Protein AF-A0A534SNC3-F1 (afdb_monomer)

Mean predicted aligned error: 3.86 Å

Solvent-accessible surface area (backbone atoms only — not comparable to full-atom values): 4664 Å² total; per-residue (Å²): 134,88,79,83,81,87,84,82,89,84,82,66,84,92,72,76,92,67,95,61,62,81,93,30,65,75,78,72,50,91,49,70,68,60,54,46,47,65,70,77,43,96,79,86,87,81,76,67,35,10,61,77,67,76,38,61,82,86,39,79,56,78,94,128

Sequence (64 aa):
MTTSQPVILVILDGFGINPRKEGNAIAHASTPNLDALLRDYPNSRMSMSGLDVGLPAGQMGNSE

Radius of gyration: 15.81 Å; Cα contacts (8 Å, |Δi|>4): 28; chains: 1; bounding box: 26×31×48 Å

Foldseek 3Di:
DDDDDDDDDDDDPPDDDDPDPVVDPNNVDDDPPVVCCPVPHDDDDDDQDDVSVPHHPPGGHDPD

Structure (mmCIF, N/CA/C/O backbone):
data_AF-A0A534SNC3-F1
#
_entry.id   AF-A0A534SNC3-F1
#
loop_
_atom_site.group_PDB
_atom_site.id
_atom_site.type_symbol
_atom_site.label_atom_id
_atom_site.label_alt_id
_atom_site.label_comp_id
_atom_site.label_asym_id
_atom_site.label_entity_id
_atom_site.label_seq_id
_atom_site.pdbx_PDB_ins_code
_atom_site.Cartn_x
_atom_site.Cartn_y
_atom_site.Cartn_z
_atom_site.occupancy
_atom_site.B_iso_or_eq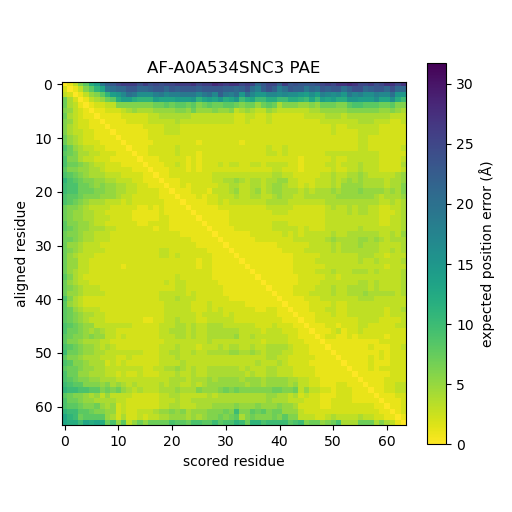uiv
_atom_site.auth_seq_id
_atom_site.auth_comp_id
_atom_site.auth_asym_id
_atom_site.auth_atom_id
_atom_site.pdbx_PDB_model_num
ATOM 1 N N . MET A 1 1 ? -15.169 9.531 33.968 1.00 55.66 1 MET A N 1
ATOM 2 C CA . MET A 1 1 ? -13.929 9.757 33.197 1.00 55.66 1 MET A CA 1
ATOM 3 C C . MET A 1 1 ? -14.242 9.444 31.748 1.00 55.66 1 MET A C 1
ATOM 5 O O . MET A 1 1 ? -14.657 8.326 31.480 1.00 55.66 1 MET A O 1
ATOM 9 N N . THR A 1 2 ? -14.152 10.413 30.842 1.00 69.62 2 THR A N 1
ATOM 10 C CA . THR A 1 2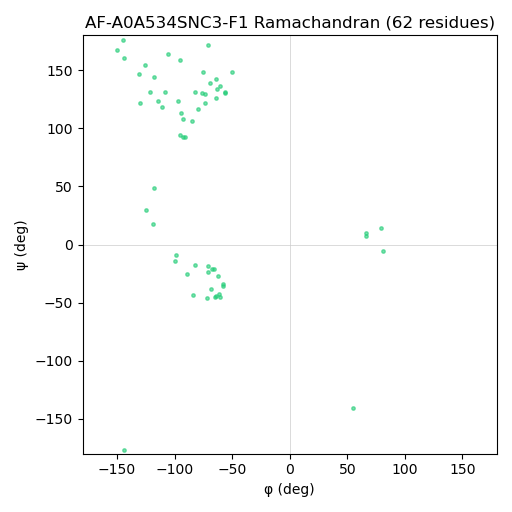 ? -14.287 10.147 29.405 1.00 69.62 2 THR A CA 1
ATOM 11 C C . THR A 1 2 ? -12.959 9.591 28.910 1.00 69.62 2 THR A C 1
ATOM 13 O O . THR A 1 2 ? -11.935 10.263 29.016 1.00 69.62 2 THR A O 1
ATOM 16 N N . THR A 1 3 ? -12.951 8.351 28.435 1.00 79.56 3 THR A N 1
ATOM 17 C CA . THR A 1 3 ? -11.776 7.760 27.796 1.00 79.56 3 THR A CA 1
ATOM 18 C C . THR A 1 3 ? -11.607 8.370 26.410 1.00 79.56 3 THR A C 1
ATOM 20 O O . THR A 1 3 ? -12.514 8.301 25.582 1.00 79.56 3 THR A O 1
ATOM 23 N N . SER A 1 4 ? -10.454 8.985 26.152 1.00 86.31 4 SER A N 1
ATOM 24 C CA . SER A 1 4 ? -10.102 9.432 24.803 1.00 86.31 4 SER A CA 1
ATOM 25 C C . SER A 1 4 ? -9.980 8.223 23.878 1.00 86.31 4 SER A C 1
ATOM 27 O O . SER A 1 4 ? -9.340 7.233 24.234 1.00 86.31 4 SER A O 1
ATOM 29 N N . GLN A 1 5 ? -10.582 8.304 22.693 1.00 91.25 5 GLN A N 1
ATOM 30 C CA . GLN A 1 5 ? -10.419 7.310 21.635 1.00 91.25 5 GLN A CA 1
ATOM 31 C C . GLN A 1 5 ? -9.274 7.765 20.722 1.00 91.25 5 GLN A C 1
ATOM 33 O O . GLN A 1 5 ? -9.430 8.769 20.025 1.00 91.25 5 GLN A O 1
ATOM 38 N N . PRO A 1 6 ? -8.105 7.104 20.754 1.00 94.06 6 PRO A N 1
ATOM 39 C CA . PRO A 1 6 ? -6.976 7.520 19.937 1.00 94.06 6 PRO A CA 1
ATOM 40 C C . PRO A 1 6 ? -7.259 7.263 18.454 1.00 94.06 6 PRO A C 1
ATOM 42 O O . PRO A 1 6 ? -7.776 6.212 1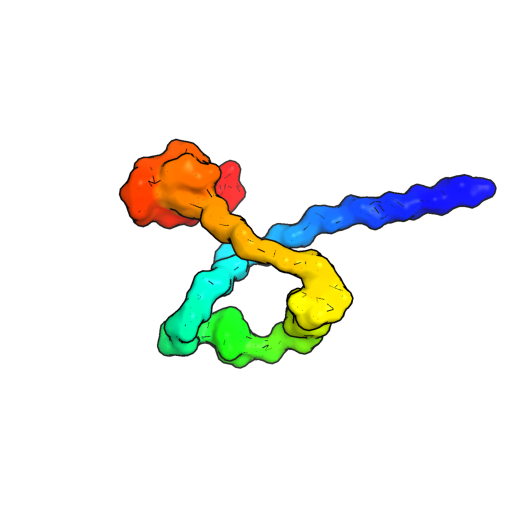8.080 1.00 94.06 6 PRO A O 1
ATOM 45 N N . VAL A 1 7 ? -6.858 8.214 17.615 1.00 96.12 7 VAL A N 1
ATOM 46 C CA . VAL A 1 7 ? -6.793 8.060 16.159 1.00 96.12 7 VAL A CA 1
ATOM 47 C C . VAL A 1 7 ? -5.320 7.990 15.778 1.00 96.12 7 VAL A C 1
ATOM 49 O O . VAL A 1 7 ? -4.526 8.810 16.237 1.00 96.12 7 VAL A O 1
ATOM 52 N N . ILE A 1 8 ? -4.953 6.995 14.971 1.00 96.56 8 ILE A N 1
ATOM 53 C CA . ILE A 1 8 ? -3.563 6.725 14.594 1.00 96.56 8 ILE A CA 1
ATOM 54 C C . ILE A 1 8 ? -3.445 6.804 13.073 1.00 96.56 8 ILE A C 1
ATOM 56 O O . ILE A 1 8 ? -4.220 6.172 12.358 1.00 96.56 8 ILE A O 1
ATOM 60 N N . LEU A 1 9 ? -2.449 7.550 12.594 1.00 97.31 9 LEU A N 1
ATOM 61 C CA . LEU A 1 9 ? -1.974 7.483 11.215 1.00 97.31 9 LEU A CA 1
ATOM 62 C C . LEU A 1 9 ? -0.742 6.573 11.172 1.00 97.31 9 LEU A C 1
ATOM 64 O O . LEU A 1 9 ? 0.228 6.815 11.887 1.00 97.31 9 LEU A O 1
ATOM 68 N N . VAL A 1 10 ? -0.787 5.533 10.340 1.00 97.19 10 VAL A N 1
ATOM 69 C CA . VAL A 1 10 ? 0.334 4.610 10.116 1.00 97.19 10 VAL A CA 1
ATOM 70 C C . VAL A 1 10 ? 0.802 4.760 8.674 1.00 97.19 10 VAL A C 1
ATOM 72 O O . VAL A 1 10 ? 0.009 4.584 7.752 1.00 97.19 10 VAL A O 1
ATOM 75 N N . ILE A 1 11 ? 2.086 5.069 8.484 1.00 96.38 11 ILE A N 1
ATOM 76 C CA . ILE A 1 11 ? 2.722 5.184 7.168 1.00 96.38 11 ILE A CA 1
ATOM 77 C C . ILE A 1 11 ? 3.701 4.021 7.018 1.00 96.38 1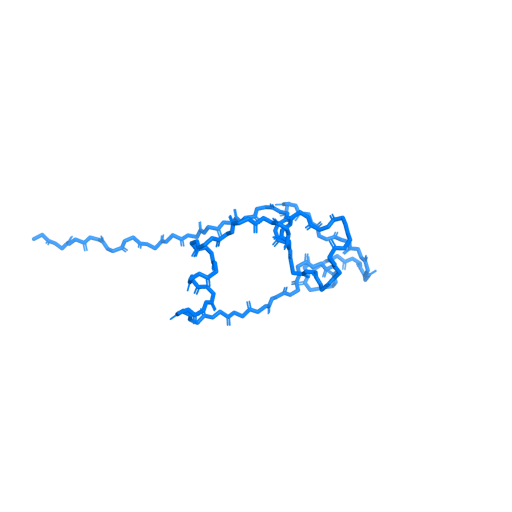1 ILE A C 1
ATOM 79 O O . ILE A 1 11 ? 4.643 3.889 7.799 1.00 96.38 11 ILE A O 1
ATOM 83 N N . LEU A 1 12 ? 3.461 3.168 6.024 1.00 96.56 12 LEU A N 1
ATOM 84 C CA . LEU A 1 12 ? 4.398 2.124 5.617 1.00 96.56 12 LEU A CA 1
ATOM 85 C C . LEU A 1 12 ? 5.270 2.692 4.491 1.00 96.56 12 LEU A C 1
ATOM 87 O O . LEU A 1 12 ? 4.869 2.674 3.328 1.00 96.56 12 LEU A O 1
ATOM 91 N N . ASP A 1 13 ? 6.426 3.254 4.846 1.00 96.38 13 ASP A N 1
ATOM 92 C CA . ASP A 1 13 ? 7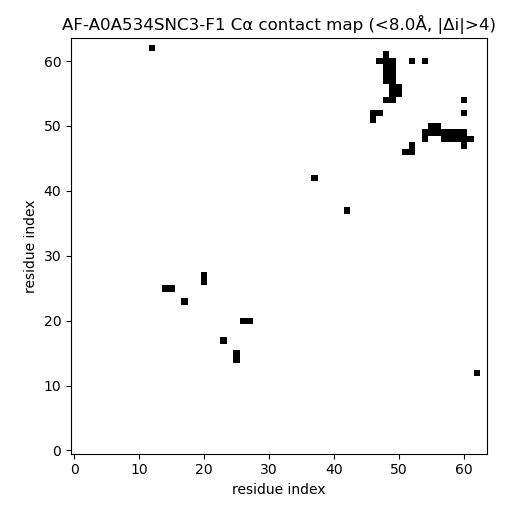.318 3.899 3.874 1.00 96.38 13 ASP A CA 1
ATOM 93 C C . ASP A 1 13 ? 7.793 2.895 2.804 1.00 96.38 13 ASP A C 1
ATOM 95 O O . ASP A 1 13 ? 8.099 1.737 3.101 1.00 96.38 13 ASP A O 1
ATOM 99 N N . GLY A 1 14 ? 7.787 3.317 1.539 1.00 95.06 14 GLY A N 1
ATOM 100 C CA . GLY A 1 14 ? 8.113 2.470 0.391 1.00 95.06 14 GLY A CA 1
ATOM 101 C C . GLY A 1 14 ? 7.121 1.330 0.105 1.00 95.06 14 GLY A C 1
ATOM 102 O O . GLY A 1 14 ? 7.413 0.471 -0.731 1.00 95.06 14 GLY A O 1
ATOM 103 N N . PHE A 1 15 ? 5.952 1.291 0.758 1.00 96.50 15 PHE A N 1
ATOM 104 C CA . PHE A 1 15 ? 4.961 0.228 0.569 1.00 96.50 15 PHE A CA 1
ATOM 105 C C . PHE A 1 15 ? 3.942 0.575 -0.529 1.00 96.50 15 PHE A C 1
ATOM 107 O O . PHE A 1 15 ? 2.913 1.205 -0.284 1.00 96.50 15 PHE A O 1
ATOM 114 N N . GLY A 1 16 ? 4.230 0.158 -1.764 1.00 95.25 16 GLY A N 1
ATOM 115 C CA . GLY A 1 16 ? 3.394 0.429 -2.938 1.00 95.25 16 GLY A CA 1
ATOM 116 C C . GLY A 1 16 ? 2.587 -0.770 -3.450 1.00 95.25 16 GLY A C 1
ATOM 117 O O . GLY A 1 16 ? 2.887 -1.929 -3.169 1.00 95.25 16 GLY A O 1
ATOM 118 N N . ILE A 1 17 ? 1.581 -0.489 -4.284 1.00 95.50 17 ILE A N 1
ATOM 119 C CA . ILE A 1 17 ? 0.806 -1.512 -5.000 1.00 95.50 17 ILE A CA 1
ATOM 120 C C . ILE A 1 17 ? 1.416 -1.710 -6.388 1.00 95.50 17 ILE A C 1
ATOM 122 O O . ILE A 1 17 ? 1.339 -0.828 -7.241 1.00 95.50 17 ILE A O 1
ATOM 126 N N . ASN A 1 18 ? 1.988 -2.888 -6.634 1.00 94.56 18 ASN A N 1
ATOM 127 C CA . ASN A 1 18 ? 2.567 -3.257 -7.925 1.00 94.56 18 ASN A CA 1
ATOM 128 C C . ASN A 1 18 ? 2.040 -4.635 -8.371 1.00 94.56 18 ASN A C 1
ATOM 130 O O . ASN A 1 18 ? 2.241 -5.614 -7.650 1.00 94.56 18 ASN A O 1
ATOM 134 N N . PRO A 1 19 ? 1.387 -4.752 -9.546 1.00 94.69 19 PRO A N 1
ATOM 135 C CA . PRO A 1 19 ? 0.874 -6.032 -10.038 1.00 94.69 19 PRO A CA 1
ATOM 136 C C . PRO A 1 19 ? 1.977 -7.005 -10.489 1.00 94.69 19 PRO A C 1
ATOM 138 O O . PRO A 1 19 ? 1.722 -8.205 -10.601 1.00 94.69 19 PRO A O 1
ATOM 141 N N . ARG A 1 20 ? 3.200 -6.527 -10.761 1.00 97.06 20 ARG A N 1
ATOM 142 C CA . ARG A 1 20 ? 4.329 -7.397 -11.117 1.00 97.06 20 ARG A CA 1
ATOM 143 C C . ARG A 1 20 ? 4.857 -8.091 -9.863 1.00 97.06 20 ARG A C 1
ATOM 145 O O . ARG A 1 20 ? 5.123 -7.433 -8.861 1.00 97.06 20 ARG A O 1
ATOM 152 N N . LYS A 1 21 ? 5.022 -9.415 -9.931 1.00 95.44 21 LYS A N 1
ATOM 153 C CA . LYS A 1 21 ? 5.563 -10.229 -8.825 1.00 95.44 21 LYS A CA 1
ATOM 154 C C . LYS A 1 21 ? 7.084 -10.363 -8.856 1.00 95.44 21 LYS A C 1
ATOM 156 O O . LYS A 1 21 ? 7.700 -10.614 -7.826 1.00 95.44 21 LYS A O 1
ATOM 161 N N . GLU A 1 22 ? 7.697 -10.231 -10.025 1.00 97.75 22 GLU A N 1
ATOM 162 C CA . GLU A 1 22 ? 9.151 -10.303 -10.153 1.00 97.75 22 GLU A CA 1
ATOM 163 C C . GLU A 1 22 ? 9.805 -9.145 -9.388 1.00 97.75 22 GLU A C 1
ATOM 165 O O . GLU A 1 22 ? 9.418 -7.990 -9.560 1.00 97.75 22 GLU A O 1
ATOM 170 N N . GLY A 1 23 ? 10.739 -9.466 -8.487 1.00 97.12 23 GLY A N 1
ATOM 171 C CA . GLY A 1 23 ? 11.409 -8.481 -7.631 1.00 97.12 23 GLY A CA 1
ATOM 172 C C . GLY A 1 23 ? 10.513 -7.779 -6.599 1.00 97.12 23 GLY A C 1
ATOM 173 O O . GLY A 1 23 ? 10.964 -6.843 -5.946 1.00 97.12 23 GLY A O 1
ATOM 174 N N . ASN A 1 24 ? 9.254 -8.197 -6.427 1.00 97.88 24 ASN A N 1
ATOM 175 C CA . ASN A 1 24 ? 8.299 -7.516 -5.555 1.00 97.88 24 ASN A CA 1
ATOM 176 C C . ASN A 1 24 ? 8.255 -8.151 -4.160 1.00 97.88 24 ASN A C 1
ATOM 178 O O . ASN A 1 24 ? 7.507 -9.096 -3.919 1.00 97.88 24 ASN A O 1
ATOM 182 N N . ALA A 1 25 ? 9.038 -7.601 -3.233 1.00 97.19 25 ALA A N 1
ATOM 183 C CA . ALA A 1 25 ? 9.097 -8.085 -1.855 1.00 97.19 25 ALA A CA 1
ATOM 184 C C . ALA A 1 25 ? 7.729 -8.065 -1.148 1.00 97.19 25 ALA A C 1
ATOM 186 O O . ALA A 1 25 ? 7.433 -8.985 -0.395 1.00 97.19 25 ALA A O 1
ATOM 187 N N . ILE A 1 26 ? 6.877 -7.072 -1.430 1.00 96.69 26 ILE A N 1
ATOM 188 C CA . ILE A 1 26 ? 5.538 -6.958 -0.832 1.00 96.69 26 ILE A CA 1
ATOM 189 C C . ILE A 1 26 ? 4.650 -8.121 -1.277 1.00 96.69 26 ILE A C 1
ATOM 191 O O . ILE A 1 26 ? 3.999 -8.747 -0.451 1.00 96.69 26 ILE A O 1
ATOM 195 N N . ALA A 1 27 ? 4.664 -8.458 -2.570 1.00 96.31 27 ALA A N 1
ATOM 196 C CA . ALA A 1 27 ? 3.864 -9.559 -3.107 1.00 96.31 27 ALA A CA 1
ATOM 197 C C . ALA A 1 27 ? 4.319 -10.949 -2.623 1.00 96.31 27 ALA A C 1
ATOM 199 O O . ALA A 1 27 ? 3.539 -11.898 -2.707 1.00 96.31 27 ALA A O 1
ATOM 200 N N . HIS A 1 28 ? 5.569 -11.078 -2.164 1.00 97.31 28 HIS A N 1
ATOM 201 C CA . HIS A 1 28 ? 6.128 -12.326 -1.622 1.00 97.31 28 HIS A CA 1
ATOM 202 C C . HIS A 1 28 ? 6.124 -12.383 -0.091 1.00 97.31 28 HIS A C 1
ATOM 204 O O . HIS A 1 28 ? 6.420 -13.433 0.478 1.00 97.31 28 HIS A O 1
ATOM 210 N N . ALA A 1 29 ? 5.815 -11.279 0.587 1.00 97.38 29 ALA A N 1
ATOM 211 C CA . ALA A 1 29 ? 5.775 -11.228 2.038 1.00 97.38 29 ALA A CA 1
ATOM 212 C C . ALA A 1 29 ? 4.518 -11.920 2.586 1.00 97.38 29 ALA A C 1
ATOM 214 O O . ALA A 1 29 ? 3.450 -11.897 1.979 1.00 97.38 29 ALA A O 1
ATOM 215 N N . SER A 1 30 ? 4.639 -12.506 3.778 1.00 98.06 30 SER A N 1
ATOM 216 C CA . SER A 1 30 ? 3.479 -12.933 4.564 1.00 98.06 30 SER A CA 1
ATOM 217 C C . SER A 1 30 ? 2.971 -11.737 5.368 1.00 98.06 30 SER A C 1
ATOM 219 O O . SER A 1 30 ? 3.614 -11.328 6.337 1.00 98.06 30 SER A O 1
ATOM 221 N N . THR A 1 31 ? 1.838 -11.160 4.963 1.00 97.44 31 THR A N 1
ATOM 222 C CA . THR A 1 31 ? 1.269 -9.937 5.556 1.00 97.44 31 THR A CA 1
ATOM 223 C C . THR A 1 31 ? -0.114 -10.153 6.184 1.00 97.44 31 THR A C 1
ATOM 225 O O . THR A 1 31 ? -1.005 -9.331 5.984 1.00 97.44 31 THR A O 1
ATOM 228 N N . PR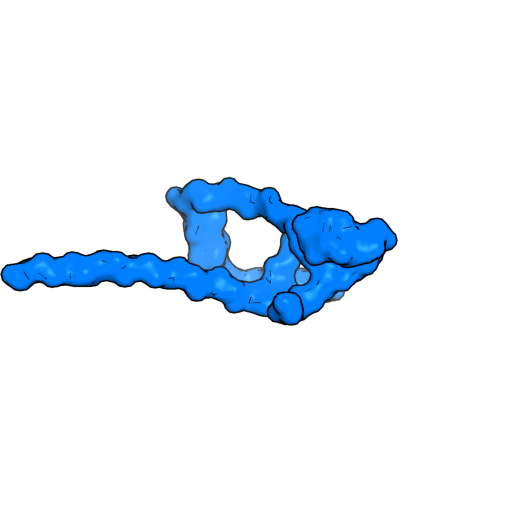O A 1 32 ? -0.325 -11.184 7.029 1.00 98.12 32 PRO A N 1
ATOM 229 C CA . PRO A 1 32 ? -1.664 -11.619 7.440 1.00 98.12 32 PRO A CA 1
ATOM 230 C C . PRO A 1 32 ? -2.496 -10.527 8.128 1.00 98.12 32 PRO A C 1
ATOM 232 O O . PRO A 1 32 ? -3.711 -10.472 7.951 1.00 98.12 32 PRO A O 1
ATOM 235 N N . ASN A 1 33 ? -1.850 -9.633 8.884 1.00 98.25 33 ASN A N 1
ATOM 236 C CA . ASN A 1 33 ? -2.528 -8.521 9.549 1.00 98.25 33 ASN A CA 1
ATOM 237 C C . ASN A 1 33 ? -2.976 -7.447 8.551 1.00 98.25 33 ASN A C 1
ATOM 239 O O . ASN A 1 33 ? -4.112 -6.987 8.616 1.00 98.25 33 ASN A O 1
ATOM 243 N N . LEU A 1 34 ? -2.103 -7.058 7.616 1.00 97.56 34 LEU A N 1
ATOM 244 C CA . LEU A 1 34 ? -2.446 -6.070 6.593 1.00 97.56 34 LEU A CA 1
ATOM 245 C C . LEU A 1 34 ? -3.479 -6.641 5.614 1.00 97.56 34 LEU A C 1
ATOM 247 O O . LEU A 1 34 ? -4.424 -5.945 5.257 1.00 97.56 34 LEU A O 1
ATOM 251 N N . ASP A 1 35 ? -3.356 -7.920 5.261 1.00 97.81 35 ASP A N 1
ATOM 252 C CA . ASP A 1 35 ? -4.306 -8.632 4.406 1.00 97.81 35 ASP A CA 1
ATOM 253 C C . ASP A 1 35 ? -5.700 -8.676 5.042 1.00 97.81 35 ASP A C 1
ATOM 255 O O . ASP A 1 35 ? -6.701 -8.454 4.362 1.00 97.81 35 ASP A O 1
ATOM 259 N N . ALA A 1 36 ? -5.781 -8.929 6.354 1.00 98.56 36 ALA A N 1
ATOM 260 C CA . ALA A 1 36 ? -7.041 -8.876 7.087 1.00 98.56 36 ALA A CA 1
ATOM 261 C C . ALA A 1 36 ? -7.630 -7.460 7.107 1.00 98.56 36 ALA A C 1
ATOM 263 O O . ALA A 1 36 ? -8.810 -7.293 6.813 1.00 98.56 36 ALA A O 1
ATOM 264 N N . LEU A 1 37 ? -6.810 -6.435 7.364 1.00 98.06 37 LEU A N 1
ATOM 265 C CA . LEU A 1 37 ? -7.264 -5.042 7.347 1.00 98.06 37 LEU A CA 1
ATOM 266 C C . LEU A 1 37 ? -7.817 -4.629 5.973 1.00 98.06 37 LEU A C 1
ATOM 268 O O . LEU A 1 37 ? -8.888 -4.032 5.899 1.00 98.06 37 LEU A O 1
ATOM 272 N N . LEU A 1 38 ? -7.122 -4.985 4.889 1.00 96.69 38 LEU A N 1
ATOM 273 C CA . LEU A 1 38 ? -7.539 -4.682 3.514 1.00 96.69 38 LEU A CA 1
ATOM 274 C C . LEU A 1 38 ? -8.762 -5.491 3.054 1.00 96.69 38 LEU A C 1
ATOM 276 O O . LEU A 1 38 ? -9.463 -5.070 2.134 1.00 96.69 38 LEU A O 1
ATOM 280 N N . ARG A 1 39 ? -9.022 -6.655 3.653 1.00 98.00 39 ARG A N 1
ATOM 281 C CA . ARG A 1 39 ? -10.204 -7.472 3.350 1.00 98.00 39 ARG A CA 1
ATOM 282 C C . ARG A 1 39 ? -11.434 -7.017 4.133 1.00 98.00 39 ARG A C 1
ATOM 284 O O . ARG A 1 39 ? -12.522 -6.967 3.566 1.00 98.00 39 ARG A O 1
ATOM 291 N 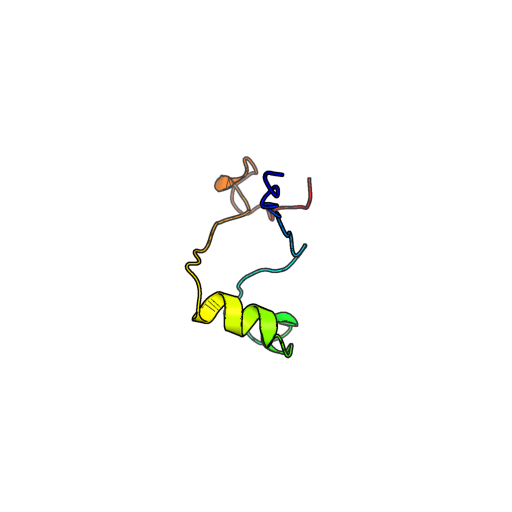N . ASP A 1 40 ? -11.259 -6.716 5.416 1.00 98.62 40 ASP A N 1
ATOM 292 C CA . ASP A 1 40 ? -12.367 -6.602 6.368 1.00 98.62 40 ASP A CA 1
ATOM 293 C C . ASP A 1 40 ? -12.795 -5.143 6.626 1.00 98.62 40 ASP A C 1
ATOM 295 O O . ASP A 1 40 ? -13.886 -4.911 7.148 1.00 98.62 40 ASP A O 1
ATOM 299 N N . TYR A 1 41 ? -11.983 -4.151 6.232 1.00 98.50 41 TYR A N 1
ATOM 300 C CA . TYR A 1 41 ? -12.269 -2.725 6.437 1.00 98.50 41 TYR A CA 1
ATOM 301 C C . TYR A 1 41 ? -12.213 -1.904 5.136 1.00 98.50 41 TYR A C 1
ATOM 303 O O . TYR A 1 41 ? -11.496 -2.266 4.197 1.00 98.50 41 TYR A O 1
ATOM 311 N N . PRO A 1 42 ? -12.936 -0.764 5.063 1.00 98.50 42 PRO A N 1
ATOM 312 C CA . PRO A 1 42 ? -12.888 0.123 3.906 1.00 98.50 42 PRO A CA 1
ATOM 313 C C . PRO A 1 42 ? -11.464 0.586 3.592 1.00 98.50 42 PRO A C 1
ATOM 315 O O . PRO A 1 42 ? -10.748 1.080 4.462 1.00 98.50 42 PRO A O 1
ATOM 318 N N . ASN A 1 43 ? -11.071 0.461 2.329 1.00 97.94 43 ASN A N 1
ATOM 319 C CA . ASN A 1 43 ? -9.780 0.908 1.826 1.00 97.94 43 ASN A CA 1
ATOM 320 C C . ASN A 1 43 ? -9.918 1.455 0.401 1.00 97.94 43 ASN A C 1
ATOM 322 O O . ASN A 1 43 ? -10.902 1.204 -0.294 1.00 97.94 43 ASN A O 1
ATOM 326 N N . SER A 1 44 ? -8.930 2.242 -0.015 1.00 96.88 44 SER A N 1
ATOM 327 C CA . SER A 1 44 ? -8.841 2.819 -1.355 1.00 96.88 44 SER A CA 1
ATOM 328 C C . SER A 1 44 ? -7.377 2.890 -1.792 1.00 96.88 44 SER A C 1
ATOM 330 O O . SER A 1 44 ? -6.472 2.543 -1.032 1.00 96.88 44 SER A O 1
ATOM 332 N N . ARG A 1 45 ? -7.139 3.324 -3.029 1.00 96.38 45 ARG A N 1
ATOM 333 C CA . ARG A 1 45 ? -5.806 3.519 -3.609 1.00 96.38 45 ARG A CA 1
ATOM 334 C C . ARG A 1 45 ? -5.626 4.987 -3.971 1.00 96.38 45 ARG A C 1
ATOM 336 O O . ARG A 1 45 ? -6.570 5.623 -4.430 1.00 96.38 45 ARG A O 1
ATOM 343 N N . MET A 1 46 ? -4.415 5.497 -3.795 1.00 95.06 46 MET A N 1
ATOM 344 C CA . MET A 1 46 ? -4.048 6.877 -4.103 1.00 95.06 46 MET A CA 1
ATOM 345 C C . MET A 1 46 ? -2.758 6.889 -4.925 1.00 95.06 46 MET A C 1
ATOM 347 O O . MET A 1 46 ? -1.908 6.013 -4.758 1.00 95.06 46 MET A O 1
ATOM 351 N N . SER A 1 47 ? -2.639 7.861 -5.827 1.00 95.25 47 SER A N 1
ATOM 352 C CA . SER A 1 47 ? -1.390 8.150 -6.531 1.00 95.25 47 SER A CA 1
ATOM 353 C C . SER A 1 47 ? -0.503 9.021 -5.643 1.00 95.25 47 SER A C 1
ATOM 355 O O . SER A 1 47 ? -0.982 10.000 -5.082 1.00 95.25 47 SER A O 1
ATOM 357 N N . MET A 1 48 ? 0.768 8.644 -5.497 1.00 95.31 48 MET A N 1
ATOM 358 C CA . MET A 1 48 ? 1.734 9.299 -4.598 1.00 95.31 48 MET A CA 1
ATOM 359 C C . MET A 1 48 ? 2.989 9.751 -5.362 1.00 95.31 48 MET A C 1
ATOM 361 O O . MET A 1 48 ? 4.098 9.718 -4.836 1.00 95.31 48 MET A O 1
ATOM 365 N N . SER A 1 49 ? 2.847 10.078 -6.647 1.00 96.94 49 SER A N 1
ATOM 366 C CA . SER A 1 49 ? 3.961 10.471 -7.513 1.00 96.94 49 SER A CA 1
ATOM 367 C C . SER A 1 49 ? 3.516 11.438 -8.610 1.00 96.94 49 SER A C 1
ATOM 369 O O . SER A 1 49 ? 2.325 11.641 -8.847 1.00 96.94 49 SER A O 1
ATOM 371 N N . GLY A 1 50 ? 4.487 12.055 -9.283 1.00 97.69 50 GLY A N 1
ATOM 372 C CA . GLY A 1 50 ? 4.246 13.007 -10.359 1.00 97.69 50 GLY A CA 1
ATOM 373 C C . GLY A 1 50 ? 3.338 14.167 -9.950 1.00 97.69 50 GLY A C 1
ATOM 374 O O . GLY A 1 50 ? 3.428 14.693 -8.839 1.00 97.69 50 GLY A O 1
ATOM 375 N N . LEU A 1 51 ? 2.454 14.563 -10.867 1.00 97.62 51 LEU A N 1
ATOM 376 C CA . LEU A 1 51 ? 1.629 15.763 -10.714 1.00 97.62 51 LEU A CA 1
ATOM 377 C C . LEU A 1 51 ? 0.688 15.694 -9.502 1.00 97.62 51 LEU A C 1
ATOM 379 O O . LEU A 1 51 ? 0.378 16.738 -8.933 1.00 97.62 51 LEU A O 1
ATOM 383 N N . ASP A 1 52 ? 0.283 14.492 -9.079 1.00 96.81 52 ASP A N 1
ATOM 384 C CA . ASP A 1 52 ? -0.650 14.290 -7.961 1.00 96.81 52 ASP A CA 1
ATOM 385 C C . ASP A 1 52 ? -0.070 14.735 -6.609 1.00 96.81 52 ASP A C 1
ATOM 387 O O . ASP A 1 52 ? -0.816 15.042 -5.683 1.00 96.81 52 ASP A O 1
ATOM 391 N N . VAL A 1 53 ? 1.261 14.818 -6.514 1.00 96.38 53 VAL A N 1
ATOM 392 C CA . VAL A 1 53 ? 1.996 15.296 -5.331 1.00 96.38 53 VAL A CA 1
ATOM 393 C C . VAL A 1 53 ? 2.842 16.539 -5.635 1.00 96.38 53 VAL A C 1
ATOM 395 O O . VAL A 1 53 ? 3.752 16.881 -4.889 1.00 96.38 53 VAL A O 1
ATOM 398 N N . GLY A 1 54 ? 2.557 17.238 -6.741 1.00 96.69 54 GLY A N 1
ATOM 399 C CA . GLY A 1 54 ? 3.253 18.475 -7.115 1.00 96.69 54 GLY A CA 1
ATOM 400 C C . GLY A 1 54 ? 4.630 18.283 -7.762 1.00 96.69 54 GLY A C 1
ATOM 401 O O . GLY A 1 54 ? 5.376 19.252 -7.899 1.00 96.69 54 GLY A O 1
ATOM 402 N N . LEU A 1 55 ? 4.967 17.065 -8.194 1.00 97.44 55 LEU A N 1
ATOM 403 C CA . LEU A 1 55 ? 6.202 16.761 -8.920 1.00 97.44 55 LEU A CA 1
ATOM 404 C C . LEU A 1 55 ? 5.978 16.762 -10.447 1.00 97.44 55 LEU A C 1
ATOM 406 O O . LEU A 1 55 ? 4.856 16.574 -10.918 1.00 97.44 55 LEU A O 1
ATOM 410 N N . PRO A 1 56 ? 7.035 16.934 -11.262 1.00 97.50 56 PRO A N 1
ATOM 411 C CA . PRO A 1 56 ? 6.977 16.722 -12.707 1.00 97.50 56 PRO A CA 1
ATOM 412 C C . PRO A 1 56 ? 6.361 15.372 -13.107 1.00 97.50 56 PRO A C 1
ATOM 414 O O . PRO A 1 56 ? 6.519 14.360 -12.424 1.00 97.50 56 PRO A O 1
ATOM 417 N N . ALA A 1 57 ? 5.688 15.328 -14.259 1.00 97.19 57 ALA A N 1
ATOM 418 C CA . ALA A 1 57 ? 5.072 14.102 -14.762 1.00 97.19 57 ALA A CA 1
ATOM 419 C C . ALA A 1 57 ? 6.095 12.954 -14.895 1.00 97.19 57 ALA A C 1
ATOM 421 O O . ALA A 1 57 ? 7.166 13.125 -15.476 1.00 97.19 57 ALA A O 1
ATOM 42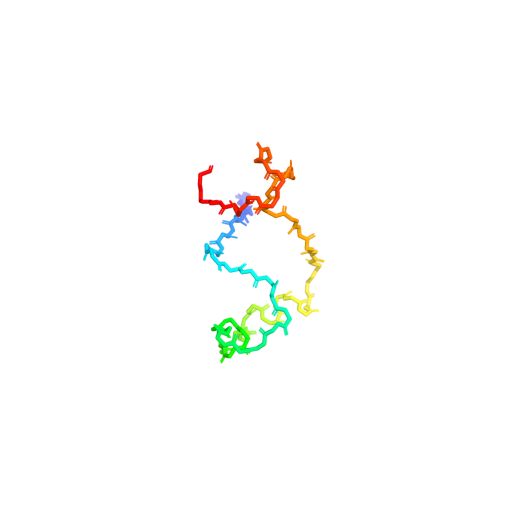2 N N . GLY A 1 58 ? 5.749 11.777 -14.364 1.00 93.88 58 GLY A N 1
ATOM 423 C CA . GLY A 1 58 ? 6.612 10.590 -14.370 1.00 93.88 58 GLY A CA 1
ATOM 424 C C . GLY A 1 58 ? 7.689 10.567 -13.282 1.00 93.88 58 GLY A C 1
ATOM 425 O O . GLY A 1 58 ? 8.366 9.550 -13.136 1.00 93.88 58 GLY A O 1
ATOM 426 N N . GLN A 1 59 ? 7.839 11.638 -12.497 1.00 95.88 59 GLN A N 1
ATOM 427 C CA . GLN A 1 59 ? 8.768 11.648 -11.374 1.00 95.88 59 GLN A CA 1
ATOM 428 C C . GLN A 1 59 ? 8.218 10.812 -10.216 1.00 95.88 59 GLN A C 1
ATOM 430 O O . GLN A 1 59 ? 7.074 10.981 -9.793 1.00 95.88 59 GLN A O 1
ATOM 435 N N . MET A 1 60 ? 9.044 9.902 -9.705 1.00 94.94 60 MET A N 1
ATOM 436 C CA . MET A 1 60 ? 8.726 9.109 -8.520 1.00 94.94 60 MET A CA 1
ATOM 437 C C . MET A 1 60 ? 8.592 10.020 -7.290 1.00 94.94 60 MET A C 1
ATOM 439 O O . MET A 1 60 ? 9.339 10.988 -7.162 1.00 94.94 60 MET A O 1
ATOM 443 N N . GLY A 1 61 ? 7.645 9.701 -6.406 1.00 95.50 61 GLY A N 1
ATOM 444 C CA . GLY A 1 61 ? 7.532 10.348 -5.100 1.00 95.50 61 GLY A CA 1
ATOM 445 C C . GLY A 1 61 ? 8.660 9.948 -4.148 1.00 95.50 61 GLY A C 1
ATOM 446 O O . GLY A 1 61 ? 9.454 9.048 -4.426 1.00 95.50 61 GLY A O 1
ATOM 447 N N . ASN A 1 62 ? 8.709 10.622 -3.014 1.00 93.75 62 ASN A N 1
ATOM 448 C CA . ASN A 1 62 ? 9.711 10.467 -1.968 1.00 93.75 62 ASN A CA 1
ATOM 449 C C . ASN A 1 62 ? 9.059 10.642 -0.588 1.00 93.75 62 ASN A C 1
ATOM 451 O O . ASN A 1 62 ? 7.836 10.735 -0.484 1.00 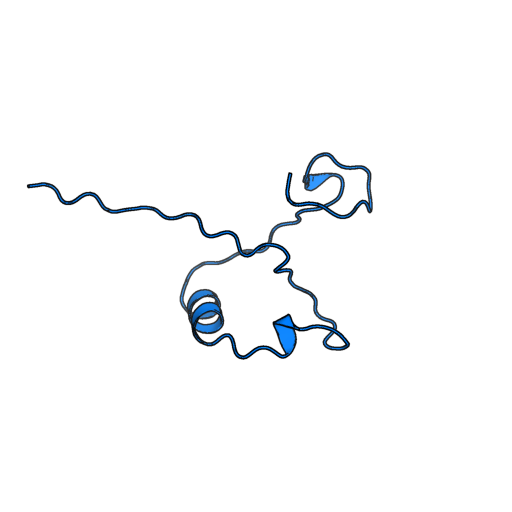93.75 62 ASN A O 1
ATOM 455 N N . SER A 1 63 ? 9.874 10.595 0.465 1.00 90.38 63 SER A N 1
ATOM 456 C CA . SER A 1 63 ? 9.401 10.640 1.852 1.00 90.38 63 SER A CA 1
ATOM 457 C C . SER A 1 63 ? 9.127 12.066 2.356 1.00 90.38 63 SER A C 1
ATOM 459 O O . SER A 1 63 ? 8.464 12.211 3.382 1.00 90.38 63 SER A O 1
ATOM 461 N N . GLU A 1 64 ? 9.656 13.095 1.683 1.00 86.56 64 GLU A N 1
ATOM 462 C CA . GLU A 1 64 ? 9.435 14.521 1.986 1.00 86.56 64 GLU A CA 1
ATOM 463 C C . GLU A 1 64 ? 8.085 15.056 1.490 1.00 86.56 64 GLU A C 1
ATOM 465 O O . GLU A 1 64 ? 7.440 15.793 2.272 1.00 86.56 64 GLU A O 1
#

pLDDT: mean 94.86, std 6.69, range [55.66, 98.62]

Secondary structure (DSSP, 8-state):
-PPP--------TT----S--TT-HHHHS--HHHHHHHHHS-------SGGGGTSPTTPPP---